Protein AF-A0A962YN80-F1 (afdb_monomer)

Solvent-accessible surface area (backbone atoms only — not comparable to full-atom values): 4123 Å² total; per-residue (Å²): 135,81,77,80,75,77,61,54,77,44,78,46,82,41,74,39,48,41,70,71,52,48,56,49,56,53,51,49,52,74,71,50,73,76,46,44,79,44,79,46,64,38,74,58,70,89,74,68,98,75,70,93,65,83,80,76,73,86,79,83,129

Mean predicted aligned error: 7.75 Å

Foldseek 3Di:
DDDPDDQAEDEAEELEDDVVSVVVVVVVCVVDVSHHYHYDYDYHDDDPPPDPDSPPDDDDD

Sequence (61 aa):
MHEPAAAPVVWLLSAYRAESHAAWAEWLQRRVTSVDWRVFELPGRHFRWRIRGNPLSWQGV

pLDDT: mean 81.92, std 16.27, range [40.62, 98.0]

Nearest PDB structures (foldseek):
  3ngl-assembly1_C  TM=5.447E-01  e=9.792E-01  Thermoplasma acidophilum
  7coq-assembly1_F  TM=5.478E-01  e=4.481E+00  Enterococcus hirae ATCC 9790
  3gx1-assembly1_B  TM=5.222E-01  e=7.269E+00  Listeria innocua Clip11262
  8tl0-assembly1_B  TM=3.035E-01  e=3.641E+00  Haliangium ochraceum

Radius of gyration: 15.46 Å; Cα contacts (8 Å, |Δi|>4): 51; chains: 1; bounding box: 34×25×46 Å

Structure (mmCIF, N/CA/C/O backbone):
data_AF-A0A962YN80-F1
#
_entry.id   AF-A0A962YN80-F1
#
loop_
_atom_site.group_PDB
_atom_site.id
_atom_site.type_symbol
_atom_site.label_atom_id
_atom_site.label_alt_id
_atom_site.label_comp_id
_atom_site.label_asym_id
_atom_site.label_entity_id
_atom_site.label_seq_id
_atom_site.pdbx_PDB_ins_code
_atom_site.Cartn_x
_atom_site.Cartn_y
_atom_site.Cartn_z
_atom_site.occupancy
_atom_site.B_iso_or_equiv
_atom_site.auth_seq_id
_atom_site.auth_comp_id
_atom_site.auth_asym_id
_atom_site.auth_atom_id
_atom_site.pdbx_PDB_model_num
ATOM 1 N N . MET A 1 1 ? -19.193 -6.939 29.291 1.00 40.62 1 MET A N 1
ATOM 2 C CA . MET A 1 1 ? -18.648 -7.484 28.032 1.00 40.62 1 MET A CA 1
ATOM 3 C C . MET A 1 1 ? -18.333 -6.294 27.144 1.00 40.62 1 MET A C 1
ATOM 5 O O . MET A 1 1 ? -19.230 -5.490 26.937 1.00 40.62 1 MET A O 1
ATOM 9 N N . HIS A 1 2 ? -17.070 -6.085 26.770 1.00 51.75 2 HIS A N 1
ATOM 10 C CA . HIS A 1 2 ? -16.684 -5.017 25.844 1.00 51.75 2 HIS A CA 1
ATOM 11 C C . HIS A 1 2 ? -16.740 -5.624 24.445 1.00 51.75 2 HIS A C 1
ATOM 13 O O . HIS A 1 2 ? -15.992 -6.562 24.173 1.00 51.75 2 HIS A O 1
ATOM 19 N N . GLU A 1 3 ? -17.665 -5.153 23.611 1.00 65.94 3 GLU A N 1
ATOM 20 C CA . GLU A 1 3 ? -17.660 -5.479 22.184 1.00 65.94 3 GLU A CA 1
ATOM 21 C C . GLU A 1 3 ? -16.273 -5.135 21.623 1.00 65.94 3 GLU A C 1
ATOM 23 O O . GLU A 1 3 ? -15.753 -4.060 21.947 1.00 65.94 3 GLU A O 1
ATOM 28 N N . PRO A 1 4 ? -15.631 -6.017 20.839 1.00 71.12 4 PRO A N 1
ATOM 29 C CA . PRO A 1 4 ? -14.356 -5.676 20.234 1.00 71.12 4 PRO A CA 1
ATOM 30 C C . PRO A 1 4 ? -14.568 -4.448 19.347 1.00 71.12 4 PRO A C 1
ATOM 32 O O . PRO A 1 4 ? -15.359 -4.477 18.404 1.00 71.12 4 PRO A O 1
ATOM 35 N N . ALA A 1 5 ? -13.882 -3.352 19.674 1.00 78.00 5 ALA A N 1
ATOM 36 C CA . ALA A 1 5 ? -13.894 -2.165 18.836 1.00 78.00 5 ALA A CA 1
ATOM 37 C C . ALA A 1 5 ? -13.462 -2.557 17.416 1.00 78.00 5 ALA A C 1
ATOM 39 O O . ALA A 1 5 ? -12.494 -3.302 17.240 1.00 78.00 5 ALA A O 1
ATOM 40 N N . ALA A 1 6 ? -14.196 -2.077 16.410 1.00 86.31 6 ALA A N 1
ATOM 41 C CA . ALA A 1 6 ? -13.860 -2.332 15.016 1.00 86.31 6 ALA A CA 1
ATOM 42 C C . ALA A 1 6 ? -12.409 -1.907 14.731 1.00 86.31 6 ALA A C 1
ATOM 44 O O . ALA A 1 6 ? -11.950 -0.872 15.224 1.00 86.31 6 ALA A O 1
ATOM 45 N N . ALA A 1 7 ? -11.692 -2.709 13.940 1.00 91.44 7 ALA A N 1
ATOM 46 C CA . ALA A 1 7 ? -10.321 -2.398 13.558 1.00 91.44 7 ALA A CA 1
ATOM 47 C C . ALA A 1 7 ? -10.266 -1.035 12.839 1.00 91.44 7 ALA A C 1
ATOM 49 O O . ALA A 1 7 ? -11.121 -0.753 11.993 1.00 91.44 7 ALA A O 1
ATOM 50 N N . PRO A 1 8 ? -9.282 -0.173 13.152 1.00 95.56 8 PRO A N 1
ATOM 51 C CA . PRO A 1 8 ? -9.141 1.101 12.470 1.00 95.56 8 PRO A CA 1
ATOM 52 C C . PRO A 1 8 ? -8.794 0.875 10.996 1.00 95.56 8 PRO A C 1
ATOM 54 O O . PRO A 1 8 ? -8.049 -0.041 10.646 1.00 95.56 8 PRO A O 1
ATOM 57 N N . VAL A 1 9 ? -9.315 1.747 10.138 1.00 97.06 9 VAL A N 1
ATOM 58 C CA . VAL A 1 9 ? -9.046 1.722 8.698 1.00 97.06 9 VAL A CA 1
ATOM 59 C C . VAL A 1 9 ? -7.797 2.544 8.400 1.00 97.06 9 VAL A C 1
ATOM 61 O O . VAL A 1 9 ? -7.719 3.714 8.776 1.00 97.06 9 VAL A O 1
ATOM 64 N N . VAL A 1 10 ? -6.846 1.966 7.669 1.00 96.94 10 VAL A N 1
ATOM 65 C CA . VAL A 1 10 ? -5.607 2.634 7.252 1.00 96.94 10 VAL A CA 1
ATOM 66 C C . VAL A 1 10 ? -5.505 2.640 5.734 1.00 96.94 10 VAL A C 1
ATOM 68 O O . VAL A 1 10 ? -5.573 1.602 5.080 1.00 96.94 10 VAL A O 1
ATOM 71 N N . TRP A 1 11 ? -5.314 3.830 5.168 1.00 96.50 11 TRP A N 1
ATOM 72 C CA . TRP A 1 11 ? -5.172 4.020 3.729 1.00 96.50 11 TRP A CA 1
ATOM 73 C C . TRP A 1 11 ? -3.694 4.070 3.368 1.00 96.50 11 TRP A C 1
ATOM 75 O O . TRP A 1 11 ? -2.974 4.970 3.803 1.00 96.50 11 TRP A O 1
ATOM 85 N N . LEU A 1 12 ? -3.245 3.112 2.562 1.00 94.94 12 LEU A N 1
ATOM 86 C CA . LEU A 1 12 ? -1.890 3.086 2.041 1.00 94.94 12 LEU A CA 1
ATOM 87 C C . LEU A 1 12 ? -1.881 3.635 0.615 1.00 94.94 12 LEU A C 1
ATOM 89 O O . LEU A 1 12 ? -2.355 2.989 -0.317 1.00 94.94 12 LEU A O 1
ATOM 93 N N . LEU A 1 13 ? -1.335 4.837 0.465 1.00 93.25 13 LEU A N 1
ATOM 94 C CA . LEU A 1 13 ? -1.307 5.572 -0.793 1.00 93.25 13 LEU A CA 1
ATOM 95 C C . LEU A 1 13 ? 0.074 5.448 -1.438 1.00 93.25 13 LEU A C 1
ATOM 97 O O . LEU A 1 13 ? 1.046 6.035 -0.963 1.00 93.25 13 LEU A O 1
ATOM 101 N N . SER A 1 14 ? 0.156 4.698 -2.533 1.00 87.94 14 SER A N 1
ATOM 102 C CA . SER A 1 14 ? 1.363 4.583 -3.351 1.00 87.94 14 SER A CA 1
ATOM 103 C C . SER A 1 14 ? 1.099 5.178 -4.724 1.00 87.94 14 SER A C 1
ATOM 105 O O . SER A 1 14 ? 0.062 4.966 -5.338 1.00 87.94 14 SER A O 1
ATOM 107 N N . ALA A 1 15 ? 2.037 5.945 -5.253 1.00 83.62 15 ALA A N 1
ATOM 108 C CA . ALA A 1 15 ? 1.806 6.594 -6.536 1.00 83.62 15 ALA A CA 1
ATOM 109 C C . ALA A 1 15 ? 2.051 5.721 -7.749 1.00 83.62 15 ALA A C 1
ATOM 111 O O . ALA A 1 15 ? 1.616 6.057 -8.842 1.00 83.62 15 ALA A O 1
ATOM 112 N N . TYR A 1 16 ? 2.785 4.636 -7.570 1.00 86.50 16 TYR A N 1
ATOM 113 C CA . TYR A 1 16 ? 2.978 3.621 -8.582 1.00 86.50 16 TYR A CA 1
ATOM 114 C C . TYR A 1 16 ? 3.470 2.349 -7.907 1.00 86.50 16 TYR A C 1
ATOM 116 O O . TYR A 1 16 ? 4.227 2.392 -6.930 1.00 86.50 16 TYR A O 1
ATOM 124 N N . ARG A 1 17 ? 3.082 1.211 -8.470 1.0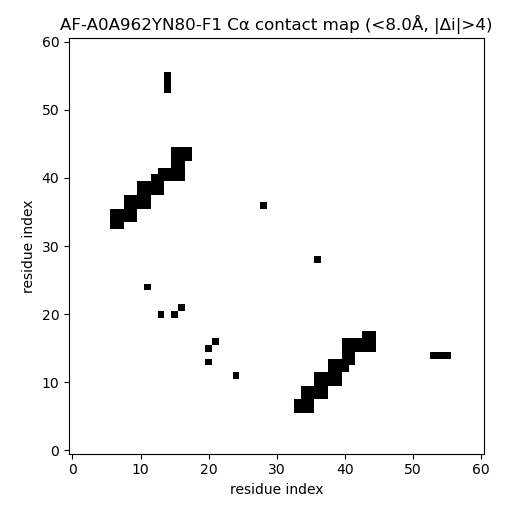0 89.44 17 ARG A N 1
ATOM 125 C CA . ARG A 1 17 ? 3.511 -0.109 -8.019 1.00 89.44 17 ARG A CA 1
ATOM 126 C C . ARG A 1 17 ? 4.898 -0.458 -8.566 1.00 89.44 17 ARG A C 1
ATOM 128 O O . ARG A 1 17 ? 5.027 -1.287 -9.463 1.00 89.44 17 ARG A O 1
ATOM 135 N N . ALA A 1 18 ? 5.940 0.215 -8.074 1.00 89.44 18 ALA A N 1
ATOM 136 C CA . ALA A 1 18 ? 7.304 -0.299 -8.220 1.00 89.44 18 ALA A CA 1
ATOM 137 C C . ALA A 1 18 ? 7.468 -1.581 -7.401 1.00 89.44 18 ALA A C 1
ATOM 139 O O . ALA A 1 18 ? 6.824 -1.736 -6.365 1.00 89.44 18 ALA A O 1
ATOM 140 N N . GLU A 1 19 ? 8.369 -2.469 -7.817 1.00 91.25 19 GLU A N 1
ATOM 141 C CA . GLU A 1 19 ? 8.617 -3.727 -7.099 1.00 91.25 19 GLU A CA 1
ATOM 142 C C . GLU A 1 19 ? 9.019 -3.492 -5.636 1.00 91.25 19 GLU A C 1
ATOM 144 O O . GLU A 1 19 ? 8.519 -4.168 -4.740 1.00 91.25 19 GLU A O 1
ATOM 149 N N . SER A 1 20 ? 9.841 -2.473 -5.366 1.00 92.00 20 SER A N 1
ATOM 150 C CA . SER A 1 20 ? 10.213 -2.089 -4.000 1.00 92.00 20 SER A CA 1
ATOM 151 C C . SER A 1 20 ? 9.023 -1.581 -3.176 1.00 92.00 20 SER A C 1
ATOM 153 O O . SER A 1 20 ? 8.918 -1.904 -1.994 1.00 92.00 20 SER A O 1
ATOM 155 N N . HIS A 1 21 ? 8.102 -0.826 -3.788 1.00 92.56 21 HIS A N 1
ATOM 156 C CA . HIS A 1 21 ? 6.879 -0.363 -3.126 1.00 92.56 21 HIS A CA 1
ATOM 157 C C . HIS A 1 21 ? 5.942 -1.533 -2.819 1.00 92.56 21 HIS A C 1
ATOM 159 O O . HIS A 1 21 ? 5.434 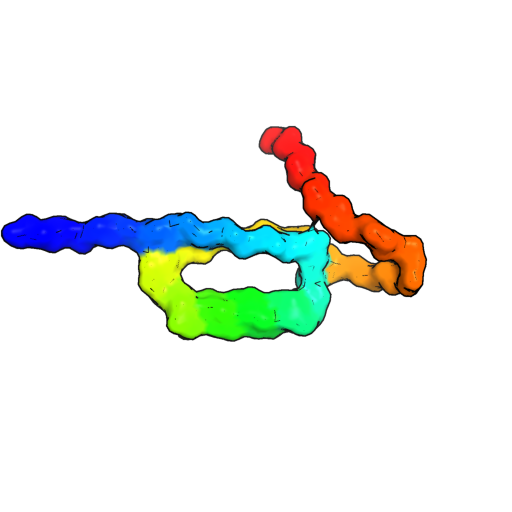-1.622 -1.704 1.00 92.56 21 HIS A O 1
ATOM 165 N N . ALA A 1 22 ? 5.752 -2.443 -3.780 1.00 93.38 22 ALA A N 1
ATOM 166 C CA . ALA A 1 22 ? 4.920 -3.629 -3.613 1.00 93.38 22 ALA A CA 1
ATOM 167 C C . ALA A 1 22 ? 5.454 -4.520 -2.4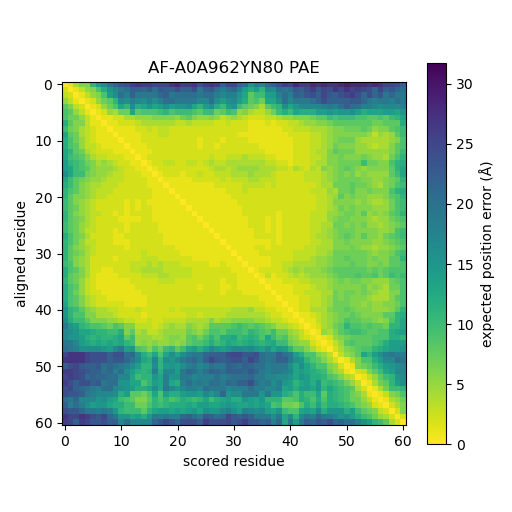84 1.00 93.38 22 ALA A C 1
ATOM 169 O O . ALA A 1 22 ? 4.717 -4.851 -1.558 1.00 93.38 22 ALA A O 1
ATOM 170 N N . ALA A 1 23 ? 6.756 -4.821 -2.499 1.00 95.81 23 ALA A N 1
ATOM 171 C CA . ALA A 1 23 ? 7.392 -5.631 -1.465 1.00 95.81 23 ALA A CA 1
ATOM 172 C C . ALA A 1 23 ? 7.223 -5.020 -0.064 1.00 95.81 23 ALA A C 1
ATOM 174 O O . ALA A 1 23 ? 6.922 -5.732 0.899 1.00 95.81 23 ALA A O 1
ATOM 175 N N . TRP A 1 24 ? 7.378 -3.698 0.054 1.00 95.62 24 TRP A N 1
ATOM 176 C CA . TRP A 1 24 ? 7.200 -2.995 1.321 1.00 95.62 24 TRP A CA 1
ATOM 177 C C . TRP A 1 24 ? 5.736 -2.980 1.784 1.00 95.62 24 TRP A C 1
ATOM 179 O O . TRP A 1 24 ? 5.462 -3.315 2.936 1.00 95.62 24 TRP A O 1
ATOM 189 N N . ALA A 1 25 ? 4.794 -2.662 0.891 1.00 96.44 25 ALA A N 1
ATOM 190 C CA . ALA A 1 25 ? 3.363 -2.638 1.189 1.00 96.44 25 ALA A CA 1
ATOM 191 C C . ALA A 1 25 ? 2.852 -4.009 1.650 1.00 96.44 25 ALA A C 1
ATOM 193 O O . ALA A 1 25 ? 2.093 -4.112 2.614 1.00 96.44 25 ALA A O 1
ATOM 194 N N . GLU A 1 26 ? 3.280 -5.079 0.987 1.00 96.81 26 GLU A N 1
ATOM 195 C CA . GLU A 1 26 ? 2.921 -6.441 1.364 1.00 96.81 26 GLU A CA 1
ATOM 196 C C . GLU A 1 26 ? 3.534 -6.852 2.705 1.00 96.81 26 GLU A C 1
ATOM 198 O O . GLU A 1 26 ? 2.868 -7.469 3.538 1.00 96.81 26 GLU A O 1
ATOM 203 N N . TRP A 1 27 ? 4.808 -6.518 2.939 1.00 97.88 27 TRP A N 1
ATOM 204 C CA . TRP A 1 27 ? 5.452 -6.782 4.223 1.00 97.88 27 TRP A CA 1
ATOM 205 C C . TRP A 1 27 ? 4.731 -6.063 5.365 1.00 97.88 27 TRP A C 1
ATOM 207 O O . TRP A 1 27 ? 4.477 -6.680 6.401 1.00 97.88 27 TRP A O 1
ATOM 217 N N . LEU A 1 28 ? 4.354 -4.800 5.159 1.00 96.88 28 LEU A N 1
ATOM 218 C CA . LEU A 1 28 ? 3.666 -3.986 6.155 1.00 96.88 28 LEU A CA 1
ATOM 219 C C . LEU A 1 28 ? 2.306 -4.588 6.529 1.00 96.88 28 LEU A C 1
ATOM 221 O O . LEU A 1 28 ? 2.039 -4.796 7.711 1.00 96.88 28 LEU A O 1
ATOM 225 N N . GLN A 1 29 ? 1.496 -4.955 5.531 1.00 97.38 29 GLN A N 1
ATOM 226 C CA . GLN A 1 29 ? 0.193 -5.598 5.735 1.00 97.38 29 GLN A CA 1
ATOM 227 C C . GLN A 1 29 ? 0.312 -6.929 6.486 1.00 97.38 29 GLN A C 1
ATOM 229 O O . GLN A 1 29 ? -0.475 -7.212 7.385 1.00 97.38 29 GLN A O 1
ATOM 234 N N . ARG A 1 30 ? 1.338 -7.735 6.176 1.00 97.62 30 ARG A N 1
ATOM 235 C CA . ARG A 1 30 ? 1.591 -9.003 6.882 1.00 97.62 30 ARG A CA 1
ATOM 23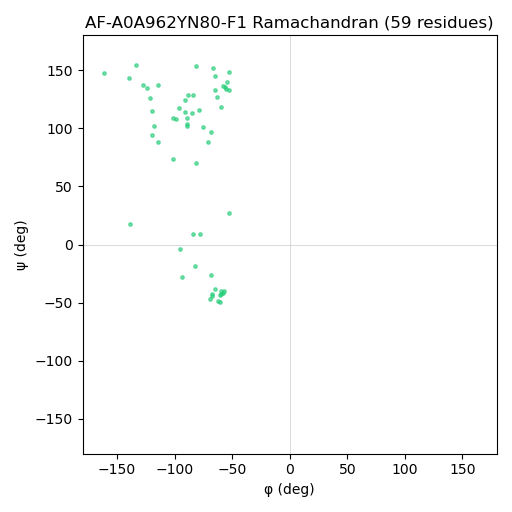6 C C . ARG A 1 30 ? 2.035 -8.815 8.333 1.00 97.62 30 ARG A C 1
ATOM 238 O O . ARG A 1 30 ? 1.870 -9.732 9.132 1.00 97.62 30 ARG A O 1
ATOM 245 N N . ARG A 1 31 ? 2.656 -7.682 8.673 1.00 98.00 31 ARG A N 1
ATOM 246 C CA . ARG A 1 31 ? 3.182 -7.413 10.023 1.00 98.00 31 ARG A CA 1
ATOM 247 C C . ARG A 1 31 ? 2.207 -6.662 10.918 1.00 98.00 31 ARG A C 1
ATOM 249 O O . ARG A 1 31 ? 2.264 -6.843 12.129 1.00 98.00 31 ARG A O 1
ATOM 256 N N . VAL A 1 32 ? 1.326 -5.854 10.341 1.00 97.19 32 VAL A N 1
ATOM 257 C CA . VAL A 1 32 ? 0.336 -5.062 11.073 1.00 97.19 32 VAL A CA 1
ATOM 258 C C . VAL A 1 32 ? -1.053 -5.573 10.709 1.00 97.19 32 VAL A C 1
ATOM 260 O O . VAL A 1 32 ? -1.683 -5.093 9.771 1.00 97.19 32 VAL A O 1
ATOM 263 N N . THR A 1 33 ? -1.519 -6.572 11.457 1.00 96.06 33 THR A N 1
ATOM 264 C CA . THR A 1 33 ? -2.791 -7.273 11.209 1.00 96.06 33 THR A CA 1
ATOM 265 C C . THR A 1 33 ? -3.966 -6.720 12.015 1.00 96.06 33 THR A C 1
ATOM 267 O O . THR A 1 33 ? -5.094 -7.169 11.846 1.00 96.06 33 THR A O 1
ATOM 270 N N . SER A 1 34 ? -3.725 -5.743 12.893 1.00 95.75 34 SER A N 1
ATOM 271 C CA . SER A 1 34 ? -4.741 -5.133 13.760 1.00 95.75 34 SER A CA 1
ATOM 272 C C . SER A 1 34 ? -5.541 -4.011 13.088 1.00 95.75 34 SER A C 1
ATOM 274 O O . SER A 1 34 ? -6.252 -3.284 13.778 1.00 95.75 34 SER A O 1
ATOM 276 N N . VAL A 1 35 ? -5.383 -3.815 11.777 1.00 95.94 35 VAL A N 1
ATOM 277 C CA . VAL A 1 35 ? -5.998 -2.721 11.014 1.00 95.94 35 VAL A CA 1
ATOM 278 C C . VAL A 1 35 ? -6.613 -3.250 9.720 1.00 95.94 35 VAL A C 1
ATOM 280 O O . VAL A 1 35 ? -6.164 -4.263 9.183 1.00 95.94 35 VAL A O 1
ATOM 283 N N . ASP A 1 36 ? -7.613 -2.540 9.207 1.00 95.56 36 ASP A N 1
ATOM 284 C CA . ASP A 1 36 ? -8.184 -2.768 7.878 1.00 95.56 36 ASP A CA 1
ATOM 285 C C . ASP A 1 36 ? -7.419 -1.933 6.841 1.00 95.56 36 ASP A C 1
ATOM 287 O O . ASP A 1 36 ? -7.499 -0.700 6.829 1.00 95.56 36 ASP A O 1
ATOM 291 N N . TRP A 1 37 ? -6.632 -2.597 5.996 1.00 97.00 37 TRP A N 1
ATOM 292 C CA . TRP A 1 37 ? -5.801 -1.939 4.992 1.00 97.00 37 TRP A CA 1
ATOM 293 C C . TRP A 1 37 ? -6.584 -1.635 3.718 1.00 97.00 37 TRP A C 1
ATOM 295 O O . TRP A 1 37 ? -7.148 -2.522 3.083 1.00 97.00 37 TRP A O 1
ATOM 305 N N . ARG A 1 38 ? -6.509 -0.382 3.266 1.00 96.50 38 ARG A N 1
ATOM 306 C CA . ARG A 1 38 ? -6.999 0.043 1.952 1.00 96.50 38 ARG A CA 1
ATOM 307 C C . ARG A 1 38 ? -5.847 0.573 1.119 1.00 96.50 38 ARG A C 1
ATOM 309 O O . ARG A 1 38 ? -5.381 1.692 1.329 1.00 96.50 38 ARG A O 1
ATOM 316 N N . VAL A 1 39 ? -5.363 -0.246 0.194 1.00 94.25 39 VAL A N 1
ATOM 317 C CA . VAL A 1 39 ? -4.227 0.106 -0.662 1.00 94.25 39 VAL A CA 1
ATOM 318 C C . VAL A 1 39 ? -4.734 0.760 -1.942 1.00 94.25 39 VAL A C 1
ATOM 320 O O . VAL A 1 39 ? -5.524 0.169 -2.674 1.00 94.25 39 VAL A O 1
ATOM 323 N N . PHE A 1 40 ? -4.250 1.966 -2.223 1.00 93.06 40 PHE A N 1
ATOM 324 C CA . PHE A 1 40 ? -4.499 2.668 -3.475 1.00 93.06 40 PHE A CA 1
ATOM 325 C C . PHE A 1 40 ? -3.173 2.922 -4.164 1.00 93.06 40 PHE A C 1
ATOM 327 O O . PHE A 1 40 ? -2.333 3.678 -3.671 1.00 93.06 40 PHE A O 1
ATOM 334 N N . GLU A 1 41 ? -2.999 2.286 -5.318 1.00 89.81 41 GLU A N 1
ATOM 335 C CA . GLU A 1 41 ? -1.792 2.422 -6.113 1.00 89.81 41 GLU A CA 1
ATOM 336 C C . GLU A 1 41 ? -2.075 2.511 -7.606 1.00 89.81 41 GLU A C 1
ATOM 338 O O . GLU A 1 41 ? -2.991 1.873 -8.124 1.00 89.81 41 GLU A O 1
ATOM 343 N N . LEU A 1 42 ? -1.292 3.328 -8.312 1.00 85.81 42 LEU A N 1
ATOM 344 C CA . LEU A 1 42 ? -1.319 3.325 -9.772 1.00 85.81 42 LEU A CA 1
ATOM 345 C C . LEU A 1 42 ? -0.452 2.166 -10.297 1.00 85.81 42 LEU A C 1
ATOM 347 O O . LEU A 1 42 ? 0.513 1.767 -9.636 1.00 85.81 42 LEU A O 1
ATOM 351 N N . PRO A 1 43 ? -0.726 1.640 -11.504 1.00 84.19 43 PRO A N 1
ATOM 352 C CA . PRO A 1 43 ? 0.143 0.654 -12.137 1.00 84.19 43 PRO A CA 1
ATOM 353 C C . PRO A 1 43 ? 1.598 1.130 -12.200 1.00 84.19 43 PRO A C 1
ATOM 355 O O . PRO A 1 43 ? 1.856 2.330 -12.330 1.00 84.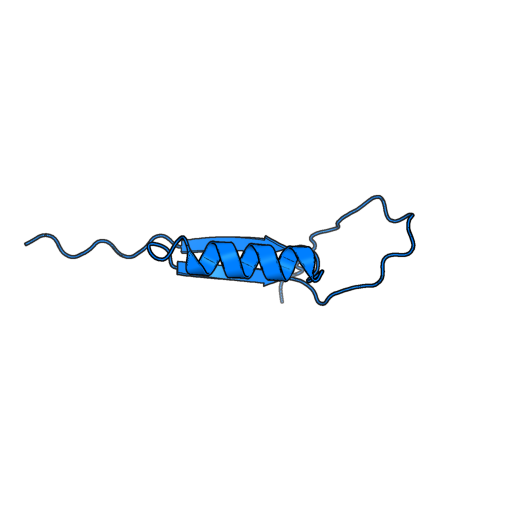19 43 PRO A O 1
ATOM 358 N N . GLY A 1 44 ? 2.547 0.193 -12.125 1.00 81.06 44 GLY A N 1
ATOM 359 C CA . GLY A 1 44 ? 3.969 0.490 -12.281 1.00 81.06 44 GLY A CA 1
ATOM 360 C C . GLY A 1 44 ? 4.244 1.192 -13.613 1.00 81.06 44 GLY A C 1
ATOM 361 O O . GLY A 1 44 ? 3.710 0.812 -14.655 1.00 81.06 44 GLY A O 1
ATOM 362 N N . ARG A 1 45 ? 5.063 2.246 -13.584 1.00 76.00 45 ARG A N 1
ATOM 363 C CA . ARG A 1 45 ? 5.445 3.013 -14.775 1.00 76.00 45 ARG A CA 1
ATOM 364 C C . ARG A 1 45 ? 6.959 3.104 -14.846 1.00 76.00 45 ARG A C 1
ATOM 366 O O . ARG A 1 45 ? 7.614 3.378 -13.843 1.00 76.00 45 ARG A O 1
ATOM 373 N N . HIS A 1 46 ? 7.510 2.928 -16.042 1.00 74.38 46 HIS A N 1
ATOM 374 C CA . HIS A 1 46 ? 8.911 3.239 -16.293 1.00 74.38 46 HIS A CA 1
ATOM 375 C C . HIS A 1 46 ? 9.069 4.757 -16.376 1.00 74.38 46 HIS A C 1
ATOM 377 O O . HIS A 1 46 ? 8.742 5.381 -17.387 1.00 74.38 46 HIS A O 1
ATOM 383 N N . PHE A 1 47 ? 9.557 5.367 -15.299 1.00 67.69 47 PHE A N 1
ATOM 384 C CA . PHE A 1 47 ? 9.890 6.783 -15.308 1.00 67.69 47 PHE A CA 1
ATOM 385 C C . PHE A 1 47 ? 11.236 6.978 -15.998 1.00 67.69 47 PHE A C 1
ATOM 387 O O . PHE A 1 47 ? 12.283 6.558 -15.507 1.00 67.69 47 PHE A O 1
ATOM 394 N N . ARG A 1 48 ? 11.229 7.679 -17.134 1.00 64.38 48 ARG A N 1
ATOM 395 C CA . ARG A 1 48 ? 12.459 8.276 -17.657 1.00 64.38 48 ARG A CA 1
ATOM 396 C C . ARG A 1 48 ? 12.907 9.304 -16.616 1.00 64.38 48 ARG A C 1
ATOM 398 O O . ARG A 1 48 ? 12.090 10.123 -16.208 1.00 64.38 48 ARG A O 1
ATOM 405 N N . TRP A 1 49 ? 14.160 9.208 -16.173 1.00 59.53 49 TRP A N 1
ATOM 406 C CA . TRP A 1 49 ? 14.803 9.773 -14.964 1.00 59.53 49 TRP A CA 1
ATOM 407 C C . TRP A 1 49 ? 14.691 11.303 -14.689 1.00 59.53 49 TRP A C 1
ATOM 409 O O . TRP A 1 49 ? 15.561 11.894 -14.056 1.00 59.53 49 TRP A O 1
ATOM 419 N N . ARG A 1 50 ? 13.648 11.998 -15.161 1.00 59.00 50 ARG A N 1
ATOM 420 C CA . ARG A 1 50 ? 13.465 13.455 -15.055 1.00 59.00 50 ARG A CA 1
ATOM 421 C C . ARG A 1 50 ? 12.044 13.926 -14.723 1.00 59.00 50 ARG A C 1
ATOM 423 O O . ARG A 1 50 ? 11.761 15.109 -14.888 1.00 59.00 50 ARG A O 1
ATOM 430 N N . ILE A 1 51 ? 11.155 13.075 -14.216 1.00 62.53 51 ILE A N 1
ATOM 431 C CA . ILE A 1 51 ? 9.872 13.560 -13.680 1.00 62.53 51 ILE A CA 1
ATOM 432 C C . ILE A 1 51 ? 10.072 13.887 -12.191 1.00 62.53 51 ILE A C 1
ATOM 434 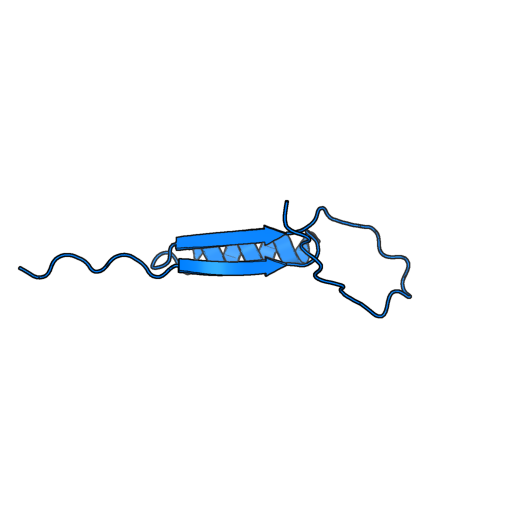O O . ILE A 1 51 ? 10.173 12.992 -11.362 1.00 62.53 51 ILE A O 1
ATOM 438 N N . ARG A 1 52 ? 10.1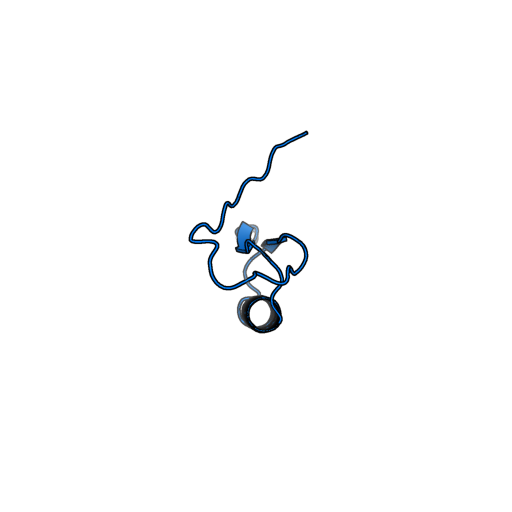73 15.184 -11.853 1.00 61.84 52 ARG A N 1
ATOM 439 C CA . ARG A 1 52 ? 10.328 15.699 -10.469 1.00 61.84 52 ARG A CA 1
ATOM 440 C C . ARG A 1 52 ? 9.028 15.714 -9.654 1.00 61.84 52 ARG A C 1
ATOM 442 O O . ARG A 1 52 ? 8.981 16.296 -8.576 1.00 61.84 52 ARG A O 1
ATOM 449 N N . GLY A 1 53 ? 7.968 15.111 -10.170 1.00 57.94 53 GLY A N 1
ATOM 450 C CA . GLY A 1 53 ? 6.679 15.052 -9.507 1.00 57.94 53 GLY A CA 1
ATOM 451 C C . GLY A 1 53 ? 6.251 13.612 -9.370 1.00 57.94 53 GLY A C 1
ATOM 452 O O . GLY A 1 53 ? 6.298 12.854 -10.335 1.00 57.94 53 GLY A O 1
ATOM 453 N N . ASN A 1 54 ? 5.773 13.266 -8.189 1.00 57.94 54 ASN A N 1
ATOM 454 C CA . ASN A 1 54 ? 4.959 12.087 -8.010 1.00 57.94 54 ASN A CA 1
ATOM 455 C C . ASN A 1 54 ? 3.499 12.548 -7.912 1.00 57.94 54 ASN A C 1
ATOM 457 O O . ASN A 1 54 ? 3.002 12.658 -6.790 1.00 57.94 54 ASN A O 1
ATOM 461 N N . PRO A 1 55 ? 2.844 12.974 -9.017 1.00 57.38 55 PRO A N 1
ATOM 462 C CA . PRO A 1 55 ? 1.496 13.503 -8.923 1.00 57.38 55 PRO A CA 1
ATOM 463 C C . PRO A 1 55 ? 0.558 12.361 -8.537 1.00 57.38 55 PRO A C 1
ATOM 465 O O . PRO A 1 55 ? 0.118 11.565 -9.364 1.00 57.38 55 PRO A O 1
ATOM 468 N N . LEU A 1 56 ? 0.276 12.285 -7.242 1.00 62.28 56 LEU A N 1
ATOM 469 C CA . LEU A 1 56 ? -0.851 11.559 -6.702 1.00 62.28 56 LEU A CA 1
ATOM 470 C C . LEU A 1 56 ? -2.109 12.331 -7.075 1.00 62.28 56 LEU A C 1
ATOM 472 O O . LEU A 1 56 ? -2.542 13.232 -6.363 1.00 62.28 56 LEU A O 1
ATOM 476 N N . SER A 1 57 ? -2.655 12.026 -8.244 1.00 65.12 57 SER A N 1
ATOM 477 C CA . SER A 1 57 ? -3.907 12.607 -8.714 1.00 65.12 57 SER A CA 1
ATOM 478 C C . SER A 1 57 ? -4.916 11.488 -8.922 1.00 65.12 57 SER A C 1
ATOM 480 O O . SER A 1 57 ? -4.957 10.868 -9.981 1.00 65.12 57 SER A O 1
ATOM 482 N N . TRP A 1 58 ? -5.728 11.232 -7.897 1.00 65.62 58 TRP A N 1
ATOM 483 C 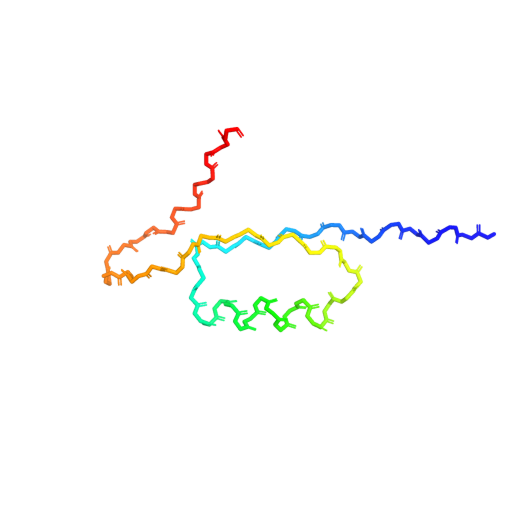CA . TRP A 1 58 ? -6.955 10.452 -8.031 1.00 65.62 58 TRP A C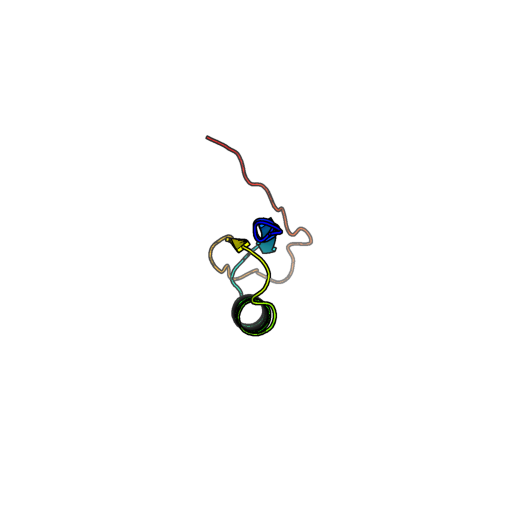A 1
ATOM 484 C C . TRP A 1 58 ? -8.080 11.421 -8.375 1.00 65.62 58 TRP A C 1
ATOM 486 O O . TRP A 1 58 ? -8.552 12.161 -7.516 1.00 65.62 58 TRP A O 1
ATOM 496 N N . GLN A 1 59 ? -8.466 11.468 -9.647 1.00 62.47 59 GLN A N 1
ATOM 497 C CA . GLN A 1 59 ? -9.681 12.169 -10.048 1.00 62.47 59 GLN A CA 1
ATOM 498 C C . GLN A 1 59 ? -10.837 11.193 -9.848 1.00 62.47 59 GLN A C 1
ATOM 500 O O . GLN A 1 59 ? -10.864 10.135 -10.475 1.00 62.47 59 GLN A O 1
ATOM 505 N N . GLY A 1 60 ? -11.720 11.508 -8.902 1.00 58.81 60 GLY A N 1
ATOM 506 C CA . GLY A 1 60 ? -12.935 10.737 -8.678 1.00 58.81 60 GLY A CA 1
ATOM 507 C C . GLY A 1 60 ? -13.847 10.834 -9.896 1.00 58.81 60 GLY A C 1
ATOM 508 O O . GLY A 1 60 ? -14.065 11.927 -10.420 1.00 58.81 60 GLY A O 1
ATOM 509 N N . VAL A 1 61 ? -14.358 9.686 -10.329 1.00 44.25 61 VAL A N 1
ATOM 510 C CA . VAL A 1 61 ? -15.692 9.588 -10.927 1.00 44.25 61 VAL A CA 1
ATOM 511 C C . VAL A 1 61 ? -16.636 9.086 -9.854 1.00 44.25 61 VAL A C 1
ATOM 513 O O . VAL A 1 61 ? -16.197 8.208 -9.074 1.00 44.25 61 VAL A O 1
#

Secondary structure (DSSP, 8-state):
--PPPPPPEEEEEESS--HHHHHHHHHHHHH--SSEEEEEEPPP----TT-----------